Protein AF-A0A2B7ZIT2-F1 (afdb_monomer_lite)

Secondary structure (DSSP, 8-state):
--S-SS-GGG-BHHHHHHHHHHHHHHH-GGG------TTSSS---B-----SS-HHHHHIIIIIHHHHHHHHHHHHHHHHHHTTPPP-----TT-------PPPPGGGHHHHTT--GGGSPPTT---

Foldseek 3Di:
DQADPVCNQPNALVSVVVVQVVCCVVPNLLQAADDQCPPVDPGHHPDNDDDDDDPVSCCSHHPPSVVVVVVVVVVVVVVCVVVVNDPPPPDPPPPDDDPDPDPPPPVCPVVVVPDDPVPDDDDPDDD

Sequence (127 aa):
MFLDVENPSSADIHKAADYIFHVAEIAGWDHVGVGSDFDGTDNVPIGLEPKLATDEQIWKFAGENILRVWTEAESFSQVLKSAGEKSTEETWLGRKWTRAYLSMPFMFMTARATESPEKRIPEGMNW

InterPro domains:
  IPR008257 Peptidase M19 [PF01244] (6-71)
  IPR008257 Peptidase M19 [PS51365] (1-127)
  IPR008257 Peptidase M19 [PTHR10443] (5-93)
  IPR032466 Metal-dependent hydrolase [SSF51556] (10-87)

pLDDT: mean 74.44, std 17.21, range [39.59, 98.25]

Organism: NCBI:txid73230

Radius of gyration: 21.94 Å; chains: 1; bounding box: 37×45×47 Å

Structure (mmCIF, N/CA/C/O backbone):
data_AF-A0A2B7ZIT2-F1
#
_entry.id   AF-A0A2B7ZIT2-F1
#
loop_
_atom_site.group_PDB
_atom_site.id
_atom_site.type_symbol
_atom_site.label_atom_id
_atom_site.label_alt_id
_atom_site.label_comp_id
_atom_site.label_asym_id
_atom_site.label_entity_id
_atom_site.label_seq_id
_atom_site.pdbx_PDB_ins_code
_atom_site.Cartn_x
_atom_site.Cartn_y
_atom_site.Cartn_z
_atom_site.occupancy
_atom_site.B_iso_or_equiv
_atom_site.auth_seq_id
_atom_site.auth_comp_id
_atom_site.auth_asym_id
_atom_site.auth_atom_id
_atom_site.pdbx_PDB_model_num
ATOM 1 N N . MET A 1 1 ? 0.364 -15.165 -13.304 1.00 54.34 1 MET A N 1
ATOM 2 C CA . MET A 1 1 ? 0.653 -14.902 -11.879 1.00 54.34 1 MET A CA 1
ATOM 3 C C . MET A 1 1 ? 2.025 -14.253 -11.796 1.00 54.34 1 MET A C 1
ATOM 5 O O . MET A 1 1 ? 2.841 -14.543 -12.662 1.00 54.34 1 MET A O 1
ATOM 9 N N . PHE A 1 2 ? 2.255 -13.343 -10.845 1.00 58.94 2 PHE A N 1
ATOM 10 C CA . PHE A 1 2 ? 3.539 -12.640 -10.702 1.00 58.94 2 PHE A CA 1
ATOM 11 C C . PHE A 1 2 ? 4.688 -13.602 -10.365 1.00 58.94 2 PHE A C 1
ATOM 13 O O . PHE A 1 2 ? 5.720 -13.595 -11.030 1.00 58.94 2 PHE A O 1
ATOM 20 N N . LEU A 1 3 ? 4.452 -14.486 -9.393 1.00 64.31 3 LEU A N 1
ATOM 21 C CA . LEU A 1 3 ? 5.313 -15.622 -9.099 1.00 64.31 3 LEU A CA 1
ATOM 22 C C . LEU A 1 3 ? 4.868 -16.822 -9.940 1.00 64.31 3 LEU A C 1
ATOM 24 O O . LEU A 1 3 ? 3.719 -17.264 -9.851 1.00 64.31 3 LEU A O 1
ATOM 28 N N . ASP A 1 4 ? 5.783 -17.336 -10.754 1.00 68.81 4 ASP A N 1
ATOM 29 C CA . ASP A 1 4 ? 5.671 -18.655 -11.366 1.00 68.81 4 ASP A CA 1
ATOM 30 C C . ASP A 1 4 ? 6.256 -19.675 -10.379 1.00 68.81 4 ASP A C 1
ATOM 32 O O . ASP A 1 4 ? 7.440 -19.626 -10.050 1.00 68.81 4 ASP A O 1
ATOM 36 N N . VAL A 1 5 ? 5.404 -20.559 -9.856 1.00 69.12 5 VAL A N 1
ATOM 37 C CA . VAL A 1 5 ? 5.787 -21.562 -8.848 1.00 69.12 5 VAL A CA 1
ATOM 38 C C . VAL A 1 5 ? 6.602 -22.699 -9.474 1.00 69.12 5 VAL A C 1
ATOM 40 O O . VAL A 1 5 ? 7.425 -23.307 -8.793 1.00 69.12 5 VAL A O 1
ATOM 43 N N . GLU A 1 6 ? 6.408 -22.973 -10.767 1.00 73.81 6 GLU A N 1
ATOM 44 C CA . GLU A 1 6 ? 7.153 -24.003 -11.500 1.00 73.81 6 GLU A CA 1
ATOM 45 C C . GLU A 1 6 ? 8.497 -23.459 -12.007 1.00 73.81 6 GLU A C 1
ATOM 47 O O . GLU A 1 6 ? 9.474 -24.205 -12.106 1.00 73.81 6 GLU A O 1
ATOM 52 N N . ASN A 1 7 ? 8.578 -22.149 -12.268 1.00 74.56 7 ASN A N 1
ATOM 53 C CA . ASN A 1 7 ? 9.811 -21.461 -12.642 1.00 74.56 7 ASN A CA 1
ATOM 54 C C . ASN A 1 7 ? 10.032 -20.141 -11.863 1.00 74.56 7 ASN A C 1
ATOM 56 O O . ASN A 1 7 ? 9.922 -19.050 -12.446 1.00 74.56 7 ASN A O 1
ATOM 60 N N . PRO A 1 8 ? 10.428 -20.207 -10.574 1.00 68.81 8 PRO A N 1
ATOM 61 C CA . PRO A 1 8 ? 10.652 -19.019 -9.742 1.00 68.81 8 PRO A CA 1
ATOM 62 C C . PRO A 1 8 ? 11.782 -18.123 -10.269 1.00 68.81 8 PRO A C 1
ATOM 64 O O . PRO A 1 8 ? 11.747 -16.911 -10.075 1.00 68.81 8 PRO A O 1
ATOM 67 N N . SER A 1 9 ? 12.740 -18.684 -11.020 1.00 69.50 9 SER A N 1
ATOM 68 C CA . SER A 1 9 ? 13.815 -17.916 -11.671 1.00 69.50 9 SER A CA 1
ATOM 69 C C . SER A 1 9 ? 13.323 -16.967 -12.772 1.00 69.50 9 SER A C 1
ATOM 71 O O . SER A 1 9 ? 14.071 -16.101 -13.217 1.00 69.50 9 SER A O 1
ATOM 73 N N . SER A 1 10 ? 12.064 -17.106 -13.202 1.00 74.06 10 SER A N 1
ATOM 74 C CA . SER A 1 10 ? 11.438 -16.213 -14.177 1.00 74.06 10 SER A CA 1
ATOM 75 C C . SER A 1 10 ? 10.810 -14.956 -13.559 1.00 74.06 10 SER A C 1
ATOM 77 O O . SER A 1 10 ? 10.283 -14.132 -14.308 1.00 74.06 10 SER A O 1
ATOM 79 N N . ALA A 1 11 ? 10.807 -14.804 -12.231 1.00 72.06 11 ALA A N 1
ATOM 80 C CA . ALA A 1 11 ? 10.308 -13.603 -11.566 1.00 72.06 11 ALA A CA 1
ATOM 81 C C . ALA A 1 11 ? 11.367 -12.485 -11.612 1.00 72.06 11 ALA A C 1
ATOM 83 O O . ALA A 1 11 ? 12.359 -12.515 -10.884 1.00 72.06 11 ALA A O 1
ATOM 84 N N . ASP A 1 12 ? 11.145 -11.491 -12.472 1.00 75.31 12 ASP A N 1
ATOM 85 C CA . ASP A 1 12 ? 12.014 -10.325 -12.638 1.00 75.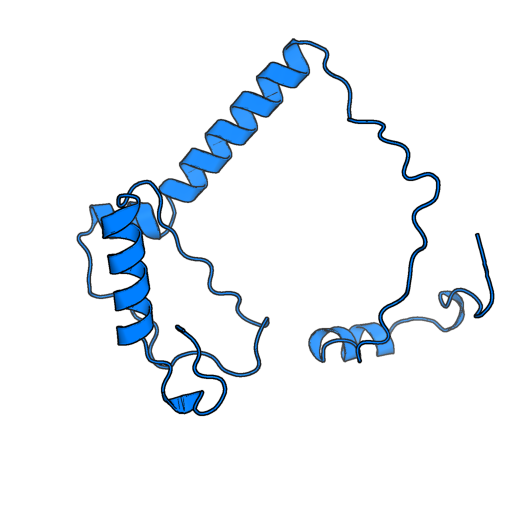31 12 ASP A CA 1
ATOM 86 C C . ASP A 1 12 ? 11.301 -9.005 -12.282 1.00 75.31 12 ASP A C 1
ATOM 88 O O . ASP A 1 12 ? 10.086 -8.946 -12.055 1.00 75.31 12 ASP A O 1
ATOM 92 N N . ILE A 1 13 ? 12.083 -7.925 -12.216 1.00 78.00 13 ILE A N 1
ATOM 93 C CA . ILE A 1 13 ? 11.583 -6.571 -11.945 1.00 78.00 13 ILE A CA 1
ATOM 94 C C . ILE A 1 13 ? 10.672 -6.025 -13.057 1.00 78.00 13 ILE A C 1
ATOM 96 O O . ILE A 1 13 ? 9.822 -5.180 -12.781 1.00 78.00 13 ILE A O 1
ATOM 100 N N . HIS A 1 14 ? 10.795 -6.509 -14.296 1.00 80.44 14 HIS A N 1
ATOM 101 C CA . HIS A 1 14 ? 9.947 -6.055 -15.400 1.00 80.44 14 HIS A CA 1
ATOM 102 C C . HIS A 1 14 ? 8.517 -6.556 -15.214 1.00 80.44 14 HIS A C 1
ATOM 104 O O . HIS A 1 14 ? 7.594 -5.747 -15.211 1.00 80.44 14 HIS A O 1
ATOM 110 N N . LYS A 1 15 ? 8.338 -7.842 -14.891 1.00 79.75 15 LYS A N 1
ATOM 111 C CA . LYS A 1 15 ? 7.033 -8.387 -14.494 1.00 79.75 15 LYS A CA 1
ATOM 112 C C . LYS A 1 15 ? 6.465 -7.659 -13.278 1.00 79.75 15 LYS A C 1
ATOM 114 O O . LYS A 1 15 ? 5.280 -7.343 -13.272 1.00 79.75 15 LYS A O 1
ATOM 119 N N . ALA A 1 16 ? 7.279 -7.377 -12.255 1.00 80.75 16 ALA A N 1
ATOM 120 C CA . ALA A 1 16 ? 6.815 -6.626 -11.083 1.00 80.75 16 ALA A CA 1
ATOM 121 C C . ALA A 1 16 ? 6.258 -5.248 -11.483 1.00 80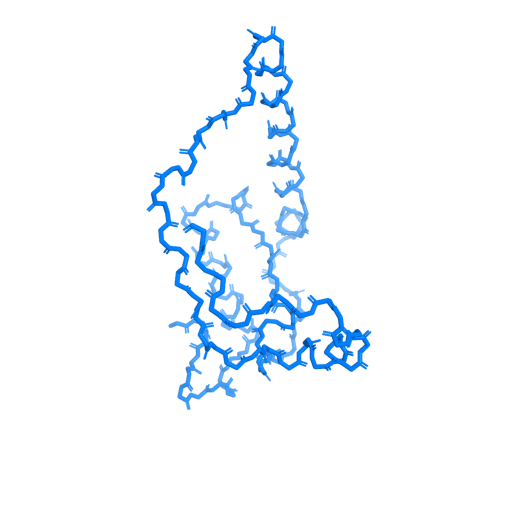.75 16 ALA A C 1
ATOM 123 O O . ALA A 1 16 ? 5.172 -4.868 -11.045 1.00 80.75 16 ALA A O 1
ATOM 124 N N . ALA A 1 17 ? 6.968 -4.536 -12.362 1.00 83.50 17 ALA A N 1
ATOM 125 C CA . ALA A 1 17 ? 6.520 -3.263 -12.905 1.00 83.50 17 ALA A CA 1
ATOM 126 C C . ALA A 1 17 ? 5.243 -3.398 -13.745 1.00 83.50 17 ALA A C 1
ATOM 128 O O . ALA A 1 17 ? 4.305 -2.642 -13.508 1.00 83.50 17 ALA A O 1
ATOM 129 N N . ASP A 1 18 ? 5.158 -4.370 -14.657 1.00 86.25 18 ASP A N 1
ATOM 130 C CA . ASP A 1 18 ? 3.971 -4.599 -15.494 1.00 86.25 18 ASP A CA 1
ATOM 131 C C . ASP A 1 18 ? 2.701 -4.780 -14.641 1.00 86.25 18 ASP A C 1
ATOM 133 O O . ASP A 1 18 ? 1.658 -4.199 -14.946 1.00 86.25 18 ASP A O 1
ATOM 137 N N . TYR A 1 19 ? 2.789 -5.515 -13.523 1.00 85.88 19 TYR A N 1
ATOM 138 C CA . TYR A 1 19 ? 1.677 -5.637 -12.571 1.00 85.88 19 TYR A CA 1
ATOM 139 C C . TYR A 1 19 ? 1.352 -4.309 -11.866 1.00 85.88 19 TYR A C 1
ATOM 141 O O . TYR A 1 19 ? 0.172 -3.990 -11.719 1.00 85.88 19 TYR A O 1
ATOM 149 N N . ILE A 1 20 ? 2.351 -3.512 -11.465 1.00 88.38 20 ILE A N 1
ATOM 150 C CA . ILE A 1 20 ? 2.130 -2.175 -10.877 1.00 88.38 20 ILE A CA 1
ATOM 151 C C . ILE A 1 20 ? 1.406 -1.261 -11.879 1.00 88.38 20 ILE A C 1
ATOM 153 O O . ILE A 1 20 ? 0.412 -0.631 -11.516 1.00 88.38 20 ILE A O 1
ATOM 157 N N . PHE A 1 21 ? 1.844 -1.232 -13.143 1.00 89.12 21 PHE A N 1
ATOM 158 C CA . PHE A 1 21 ? 1.198 -0.453 -14.204 1.00 89.12 21 PHE A CA 1
ATOM 159 C C . PHE A 1 21 ? -0.224 -0.924 -14.488 1.00 89.12 21 PHE A C 1
ATOM 161 O O . PHE A 1 21 ? -1.117 -0.090 -14.599 1.00 89.12 21 PHE A O 1
ATOM 168 N N . HIS A 1 22 ? -0.463 -2.234 -14.538 1.00 91.50 22 HIS A N 1
ATOM 169 C CA . HIS A 1 22 ? -1.798 -2.784 -14.757 1.00 91.50 22 HIS A CA 1
ATOM 170 C C . HIS A 1 22 ? -2.778 -2.430 -13.623 1.00 91.50 22 HIS A C 1
ATOM 172 O O . HIS A 1 22 ? -3.922 -2.052 -13.877 1.00 91.50 22 HIS A O 1
ATOM 178 N N . VAL A 1 23 ? -2.332 -2.487 -12.362 1.00 91.81 23 VAL A N 1
ATOM 179 C CA . VAL A 1 23 ? -3.159 -2.052 -11.223 1.00 91.81 23 VAL A 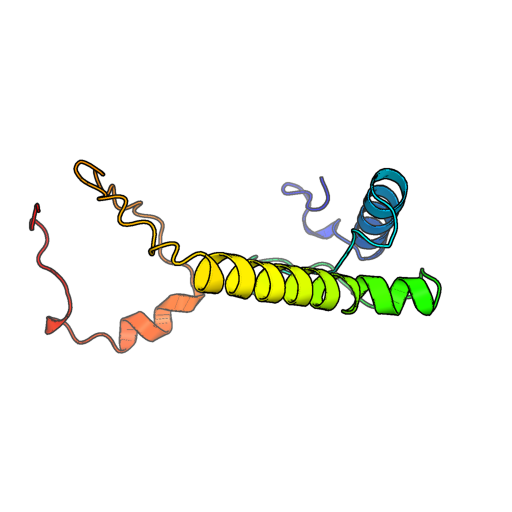CA 1
ATOM 180 C C . VAL A 1 23 ? -3.382 -0.535 -11.263 1.00 91.81 23 VAL A C 1
ATOM 182 O O . VAL A 1 23 ? -4.502 -0.089 -11.018 1.00 91.81 23 VAL A O 1
ATOM 185 N N . ALA A 1 24 ? -2.372 0.259 -11.631 1.00 92.19 24 ALA A N 1
ATOM 186 C CA . ALA A 1 24 ? -2.505 1.711 -11.774 1.00 92.19 24 ALA A CA 1
ATOM 187 C C . ALA A 1 24 ? -3.404 2.135 -12.951 1.00 92.19 24 ALA A C 1
ATOM 189 O O . ALA A 1 24 ? -4.075 3.160 -12.858 1.00 92.19 24 ALA A O 1
ATOM 190 N N . GLU A 1 25 ? -3.460 1.351 -14.030 1.00 93.88 25 GLU A N 1
ATOM 191 C CA . GLU A 1 25 ? -4.377 1.542 -15.161 1.00 93.88 25 GLU A CA 1
ATOM 192 C C . GLU A 1 25 ? -5.838 1.304 -14.747 1.00 93.88 25 GLU A C 1
ATOM 194 O O . GLU A 1 25 ? -6.717 2.083 -15.113 1.00 93.88 25 GLU A O 1
ATOM 199 N N . ILE A 1 26 ? -6.098 0.261 -13.950 1.00 96.88 26 ILE A N 1
ATOM 200 C CA . ILE A 1 26 ? -7.453 -0.101 -13.502 1.00 96.88 26 ILE A CA 1
ATOM 201 C C . ILE A 1 26 ? -7.946 0.800 -12.361 1.00 96.88 26 ILE A C 1
ATOM 203 O O . ILE A 1 26 ? -9.093 1.245 -12.381 1.00 96.88 26 ILE A O 1
ATOM 207 N N . ALA A 1 27 ? -7.114 1.019 -11.341 1.00 94.31 27 ALA A N 1
ATOM 208 C CA . ALA A 1 27 ? -7.512 1.665 -10.087 1.00 94.31 27 ALA A CA 1
ATOM 209 C C . ALA A 1 27 ? -7.074 3.136 -9.977 1.00 94.31 27 ALA A C 1
ATOM 211 O O . ALA A 1 27 ? -7.551 3.844 -9.094 1.00 94.31 27 ALA A O 1
ATOM 212 N N . GLY A 1 28 ? -6.183 3.606 -10.855 1.00 94.12 28 GLY A N 1
ATOM 213 C CA . GLY A 1 28 ? -5.556 4.924 -10.760 1.00 94.12 28 GLY A CA 1
ATOM 214 C C . GLY A 1 28 ? -4.365 4.954 -9.796 1.00 94.12 28 GLY A C 1
ATOM 215 O O . GLY A 1 28 ? -4.329 4.256 -8.782 1.00 94.12 28 GLY A O 1
ATOM 216 N N . TRP A 1 29 ? -3.382 5.811 -10.088 1.00 94.12 29 TRP A N 1
ATOM 217 C CA . TRP A 1 29 ? -2.148 5.940 -9.297 1.00 94.12 29 TRP A CA 1
ATOM 218 C C . TRP A 1 29 ? -2.354 6.363 -7.840 1.00 94.12 29 TRP A C 1
ATOM 220 O O . TRP A 1 29 ? -1.477 6.109 -7.023 1.00 94.12 29 TRP A O 1
ATOM 230 N N . ASP A 1 30 ? -3.499 6.947 -7.484 1.00 95.44 30 ASP A N 1
ATOM 231 C CA . ASP A 1 30 ? -3.829 7.294 -6.096 1.00 95.44 30 ASP A CA 1
ATOM 232 C C . ASP A 1 30 ? -4.186 6.057 -5.238 1.00 95.44 30 ASP A C 1
ATOM 234 O O . ASP A 1 30 ? -4.307 6.162 -4.015 1.00 95.44 30 ASP A O 1
ATOM 238 N N . HIS A 1 31 ? -4.341 4.877 -5.851 1.00 95.38 31 HIS A N 1
ATOM 239 C CA . HIS A 1 31 ? -4.786 3.636 -5.203 1.00 95.38 31 HIS A CA 1
ATOM 240 C C . HIS A 1 31 ? -3.729 2.515 -5.203 1.00 95.38 31 HIS A C 1
ATOM 242 O O . HIS A 1 31 ? -4.035 1.388 -4.813 1.00 95.38 31 HIS A O 1
ATOM 248 N N . VAL A 1 32 ? -2.487 2.805 -5.610 1.00 93.75 32 VAL A N 1
ATOM 249 C CA . VAL A 1 32 ? -1.396 1.815 -5.714 1.00 93.75 32 VAL A CA 1
ATOM 250 C C . VAL A 1 32 ? -0.264 2.144 -4.743 1.00 93.75 32 VAL A C 1
ATOM 252 O O . VAL A 1 32 ? 0.084 3.307 -4.556 1.00 93.75 32 VAL A O 1
ATOM 255 N N . GLY A 1 33 ? 0.341 1.125 -4.140 1.00 90.19 33 GLY A N 1
ATOM 256 C CA . GLY A 1 33 ? 1.517 1.269 -3.284 1.00 90.19 33 GLY A CA 1
ATOM 257 C C . GLY A 1 33 ? 2.357 -0.004 -3.264 1.00 90.19 33 GLY A C 1
ATOM 258 O O . GLY A 1 33 ? 1.966 -1.018 -3.847 1.00 90.19 33 GLY A O 1
ATOM 259 N N . VAL A 1 34 ? 3.507 0.047 -2.593 1.00 87.50 34 VAL A N 1
ATOM 260 C CA . VAL A 1 34 ? 4.420 -1.096 -2.458 1.00 87.50 34 VAL A CA 1
ATOM 261 C C . VAL A 1 34 ? 4.271 -1.807 -1.109 1.00 87.50 34 VAL A C 1
ATOM 263 O O . VAL A 1 34 ? 4.238 -1.180 -0.054 1.00 87.50 34 VAL A O 1
ATOM 266 N N . GLY A 1 35 ? 4.243 -3.138 -1.146 1.00 86.50 35 GLY A N 1
ATOM 267 C CA . GLY A 1 35 ? 4.433 -4.012 0.010 1.00 86.50 35 GLY A CA 1
ATOM 268 C C . GLY A 1 35 ? 5.261 -5.207 -0.443 1.00 86.50 35 GLY A C 1
ATOM 269 O O . GLY A 1 35 ? 4.796 -5.987 -1.266 1.00 86.50 35 GLY A O 1
ATOM 270 N N . SER A 1 36 ? 6.511 -5.302 0.011 1.00 79.06 36 SER A N 1
ATOM 271 C CA . SER A 1 36 ? 7.488 -6.243 -0.556 1.00 79.06 36 SER A CA 1
ATOM 272 C C . SER A 1 36 ? 7.366 -7.681 -0.056 1.00 79.06 36 SER A C 1
ATOM 274 O O . SER A 1 36 ? 7.910 -8.570 -0.702 1.00 79.06 36 SER A O 1
ATOM 276 N N . ASP A 1 37 ? 6.713 -7.894 1.092 1.00 80.81 37 ASP A N 1
ATOM 277 C CA . ASP A 1 37 ? 6.653 -9.182 1.806 1.00 80.81 37 ASP A CA 1
ATOM 278 C C . ASP A 1 37 ? 8.036 -9.856 1.955 1.00 80.81 37 ASP A C 1
ATOM 280 O O . ASP A 1 37 ? 8.199 -11.072 1.824 1.00 80.81 37 ASP A O 1
ATOM 284 N N . PHE A 1 38 ? 9.073 -9.039 2.197 1.00 71.38 38 PHE A N 1
ATOM 285 C CA . PHE A 1 38 ? 10.409 -9.552 2.497 1.00 71.38 38 PHE A CA 1
ATOM 286 C C . PHE A 1 38 ? 10.355 -10.466 3.728 1.00 71.38 38 PHE A C 1
ATOM 288 O O . PHE A 1 38 ? 9.617 -10.212 4.677 1.00 71.38 38 PHE A O 1
ATOM 295 N N . ASP A 1 39 ? 11.135 -11.544 3.672 1.00 69.44 39 ASP A N 1
ATOM 296 C CA . ASP A 1 39 ? 11.157 -12.659 4.627 1.00 69.44 39 ASP A CA 1
ATOM 297 C C . ASP A 1 39 ? 9.876 -13.532 4.680 1.00 69.44 39 ASP A C 1
ATOM 299 O O . ASP A 1 39 ? 9.833 -14.507 5.435 1.00 69.44 39 ASP A O 1
ATOM 303 N N . GLY A 1 40 ? 8.862 -13.257 3.845 1.00 67.94 40 GLY A N 1
ATOM 304 C CA . GLY A 1 40 ? 7.669 -14.101 3.668 1.00 67.94 40 GLY A CA 1
ATOM 305 C C . GLY A 1 40 ? 7.848 -15.281 2.697 1.00 67.94 40 GLY A C 1
ATOM 306 O O . GLY A 1 40 ? 7.044 -16.215 2.701 1.00 67.94 40 GLY A O 1
ATOM 307 N N . THR A 1 41 ? 8.903 -15.273 1.871 1.00 63.19 41 THR A N 1
ATOM 308 C CA . THR A 1 41 ? 9.141 -16.265 0.804 1.00 63.19 41 THR A CA 1
ATOM 309 C C . THR A 1 41 ? 10.619 -16.649 0.667 1.00 63.19 41 THR A C 1
ATOM 311 O O . THR A 1 41 ? 11.507 -15.840 0.922 1.00 63.19 41 THR A O 1
ATOM 314 N N . ASP A 1 42 ? 10.892 -17.880 0.213 1.00 62.28 42 ASP A N 1
ATOM 315 C CA . ASP A 1 42 ? 12.263 -18.391 0.012 1.00 62.28 42 ASP A CA 1
ATOM 316 C C . ASP A 1 42 ? 12.988 -17.782 -1.210 1.00 62.28 42 ASP A C 1
ATOM 318 O O . ASP A 1 42 ? 14.195 -17.958 -1.363 1.00 62.28 42 ASP A O 1
ATOM 322 N N . ASN A 1 43 ? 12.266 -17.107 -2.116 1.00 64.69 43 ASN A N 1
ATOM 323 C CA . ASN A 1 43 ? 12.800 -16.586 -3.379 1.00 64.69 43 ASN A CA 1
ATOM 324 C C . ASN A 1 43 ? 12.268 -15.174 -3.653 1.00 64.69 43 ASN A C 1
ATOM 326 O O . ASN A 1 43 ? 11.057 -14.980 -3.729 1.00 64.69 43 ASN A O 1
ATOM 330 N N . VAL A 1 44 ? 13.169 -14.216 -3.887 1.00 64.25 44 VAL A N 1
ATOM 331 C CA . VAL A 1 44 ? 12.834 -12.823 -4.232 1.00 64.25 44 VAL A CA 1
ATOM 332 C C . VAL A 1 44 ? 13.249 -12.478 -5.672 1.00 64.25 44 VAL A C 1
ATOM 334 O O . VAL A 1 44 ? 14.248 -13.019 -6.154 1.00 64.25 44 VAL A O 1
ATOM 337 N N . PRO A 1 45 ? 12.533 -11.571 -6.369 1.00 64.81 45 PRO A N 1
ATOM 338 C CA . PRO A 1 45 ? 12.904 -11.125 -7.713 1.00 64.81 45 PRO A CA 1
ATOM 339 C C . PRO A 1 45 ? 14.267 -10.424 -7.746 1.00 64.81 45 PRO A C 1
ATOM 341 O O . PRO A 1 45 ? 14.623 -9.667 -6.839 1.00 64.81 45 PRO A O 1
ATOM 344 N N . ILE A 1 46 ? 15.012 -10.617 -8.833 1.00 67.12 46 ILE A N 1
ATOM 345 C CA . ILE A 1 46 ? 16.326 -9.992 -9.022 1.00 67.12 46 ILE A CA 1
ATOM 346 C C . ILE A 1 46 ? 16.162 -8.545 -9.519 1.00 67.12 46 ILE A C 1
ATOM 348 O O . ILE A 1 46 ? 15.467 -8.294 -10.501 1.00 67.12 46 ILE A O 1
ATOM 352 N N . GLY A 1 47 ? 16.875 -7.605 -8.883 1.00 63.41 47 GLY A N 1
ATOM 353 C CA . GLY A 1 47 ? 17.102 -6.252 -9.414 1.00 63.41 47 GLY A CA 1
ATOM 354 C C . GLY A 1 47 ? 15.962 -5.252 -9.204 1.00 63.41 47 GLY A C 1
ATOM 355 O O . GLY A 1 47 ? 15.572 -4.580 -10.151 1.00 63.41 47 GLY A O 1
ATOM 356 N N . LEU A 1 48 ? 15.441 -5.131 -7.977 1.00 58.81 48 LEU A N 1
ATOM 357 C CA . LEU A 1 48 ? 14.249 -4.336 -7.629 1.00 58.81 48 LEU A CA 1
ATOM 358 C C . LEU A 1 48 ? 14.419 -2.789 -7.671 1.00 58.81 48 LEU A C 1
ATOM 360 O O . LEU A 1 48 ? 13.889 -2.086 -6.812 1.00 58.81 48 LEU A O 1
ATOM 364 N N . GLU A 1 49 ? 15.159 -2.235 -8.636 1.00 54.59 49 GLU A N 1
ATOM 365 C CA . GLU A 1 49 ? 15.351 -0.781 -8.794 1.00 54.59 49 GLU A CA 1
ATOM 366 C C . GLU A 1 49 ? 14.244 -0.144 -9.668 1.00 54.59 49 GLU A C 1
ATOM 368 O O . GLU A 1 49 ? 14.181 -0.421 -10.870 1.00 54.59 49 GLU A O 1
ATOM 373 N N . PRO A 1 50 ? 13.388 0.749 -9.131 1.00 55.09 50 PRO A N 1
ATOM 374 C CA . PRO A 1 50 ? 12.327 1.386 -9.912 1.00 55.09 50 PRO A CA 1
ATOM 375 C C . PRO A 1 50 ? 12.875 2.496 -10.828 1.00 55.09 50 PRO A C 1
ATOM 377 O O . PRO A 1 50 ? 13.522 3.434 -10.368 1.00 55.09 50 PRO A O 1
ATOM 380 N N . LYS A 1 51 ? 12.577 2.420 -12.135 1.00 57.47 51 LYS A N 1
ATOM 381 C CA . LYS A 1 51 ? 12.984 3.418 -13.156 1.00 57.47 51 LYS A CA 1
ATOM 382 C C . LYS A 1 51 ? 11.868 3.829 -14.132 1.00 57.47 51 LYS A C 1
ATOM 384 O O . LYS A 1 51 ? 12.164 4.268 -15.239 1.00 57.47 51 LYS A O 1
ATOM 389 N N . LEU A 1 52 ? 10.597 3.616 -13.780 1.00 62.47 52 LEU A N 1
ATOM 390 C CA . LEU A 1 52 ? 9.535 3.486 -14.793 1.00 62.47 52 LEU A CA 1
ATOM 391 C C . LEU A 1 52 ? 8.367 4.485 -14.705 1.00 62.47 52 LEU A C 1
ATOM 393 O O . LEU A 1 52 ? 7.584 4.537 -15.646 1.00 62.47 52 LEU A O 1
ATOM 397 N N . ALA A 1 53 ? 8.248 5.288 -13.646 1.00 71.75 53 ALA A N 1
ATOM 398 C CA . ALA A 1 53 ? 7.119 6.207 -13.437 1.00 71.75 53 ALA A CA 1
ATOM 399 C C . ALA A 1 53 ? 7.575 7.678 -13.311 1.00 71.75 53 ALA A C 1
ATOM 401 O O . ALA A 1 53 ? 8.771 7.944 -13.185 1.00 71.75 53 ALA A O 1
ATOM 402 N N . THR A 1 54 ? 6.642 8.637 -13.364 1.00 82.81 54 THR A N 1
ATOM 403 C CA . THR A 1 54 ? 6.955 10.056 -13.093 1.00 82.81 54 THR A CA 1
ATOM 404 C C . THR A 1 54 ? 7.247 10.281 -11.609 1.00 82.81 54 THR A C 1
ATOM 406 O O . THR A 1 54 ? 6.760 9.527 -10.771 1.00 82.81 54 THR A O 1
ATOM 409 N N . ASP A 1 55 ? 7.977 11.345 -11.259 1.00 85.56 55 ASP A N 1
ATOM 410 C CA . ASP A 1 55 ? 8.296 11.659 -9.856 1.00 85.56 55 ASP A CA 1
ATOM 411 C C . ASP A 1 55 ? 7.040 11.683 -8.960 1.00 85.56 55 ASP A C 1
ATOM 413 O O . ASP A 1 55 ? 7.034 11.066 -7.901 1.00 85.56 55 ASP A O 1
ATOM 417 N N . GLU A 1 56 ? 5.941 12.308 -9.405 1.00 87.75 56 GLU A N 1
ATOM 418 C CA . GLU A 1 56 ? 4.659 12.323 -8.673 1.00 87.75 56 GLU A CA 1
ATOM 419 C C . GLU A 1 56 ? 4.088 10.909 -8.456 1.00 87.75 56 GLU A C 1
ATOM 421 O O . GLU A 1 56 ? 3.660 10.566 -7.355 1.00 87.75 56 GLU A O 1
ATOM 426 N N . GLN A 1 57 ? 4.109 10.061 -9.489 1.00 89.00 57 GLN A N 1
ATOM 427 C CA . GLN A 1 57 ? 3.652 8.671 -9.390 1.00 89.00 57 GLN A CA 1
ATOM 428 C C . GLN A 1 57 ? 4.539 7.857 -8.437 1.00 89.00 57 GLN A C 1
ATOM 430 O O . GLN A 1 57 ? 4.026 7.026 -7.687 1.00 89.00 57 GLN A O 1
ATOM 435 N N . ILE A 1 58 ? 5.850 8.123 -8.425 1.00 87.62 58 ILE A N 1
ATOM 436 C CA . ILE A 1 58 ? 6.805 7.501 -7.502 1.00 87.62 58 ILE A CA 1
ATOM 437 C C . ILE A 1 58 ? 6.497 7.911 -6.057 1.00 87.62 58 ILE A C 1
ATOM 439 O O . ILE A 1 58 ? 6.437 7.029 -5.204 1.00 87.62 58 ILE A O 1
ATOM 443 N N . TRP A 1 59 ? 6.243 9.192 -5.762 1.00 89.94 59 TRP A N 1
ATOM 444 C CA . TRP A 1 59 ? 5.891 9.639 -4.403 1.00 89.94 59 TRP A CA 1
ATOM 445 C C . TRP A 1 59 ? 4.586 9.004 -3.899 1.00 89.94 59 TRP A C 1
ATOM 447 O O . TRP A 1 59 ? 4.552 8.446 -2.793 1.00 89.94 59 TRP A O 1
ATOM 457 N N . LYS A 1 60 ? 3.552 8.981 -4.748 1.00 91.50 60 LYS A N 1
ATOM 458 C CA . LYS A 1 60 ? 2.273 8.304 -4.480 1.00 91.50 60 LYS A CA 1
ATOM 459 C C . LYS A 1 60 ? 2.457 6.827 -4.144 1.00 91.50 60 LYS A C 1
ATOM 461 O O . LYS A 1 60 ? 2.005 6.378 -3.089 1.00 91.50 60 LYS A O 1
ATOM 466 N N . PHE A 1 61 ? 3.179 6.106 -4.999 1.00 90.69 61 PHE A N 1
ATOM 467 C CA . PHE A 1 61 ? 3.460 4.677 -4.858 1.00 90.69 61 PHE A CA 1
ATOM 468 C C . PHE A 1 61 ? 4.359 4.338 -3.656 1.00 90.69 61 PHE A C 1
ATOM 470 O O . PHE A 1 61 ? 4.140 3.329 -2.983 1.00 90.69 61 PHE A O 1
ATOM 477 N N . ALA A 1 62 ? 5.367 5.168 -3.379 1.00 89.25 62 ALA A N 1
ATOM 478 C CA . ALA A 1 62 ? 6.356 4.920 -2.332 1.00 89.25 62 ALA A CA 1
ATOM 479 C C . ALA A 1 62 ? 5.843 5.225 -0.917 1.00 89.25 62 ALA A C 1
ATOM 481 O O . ALA A 1 62 ? 6.328 4.615 0.036 1.00 89.25 62 ALA A O 1
ATOM 482 N N . GLY A 1 63 ? 4.891 6.153 -0.750 1.00 91.25 63 GLY A N 1
ATOM 483 C CA . GLY A 1 63 ? 4.422 6.511 0.592 1.00 91.25 63 GLY A CA 1
ATOM 484 C C . GLY A 1 63 ? 3.178 7.393 0.698 1.00 91.25 63 GLY A C 1
ATOM 485 O O . GLY A 1 63 ? 2.412 7.215 1.645 1.00 91.25 63 GLY A O 1
ATOM 486 N N . GLU A 1 64 ? 2.922 8.326 -0.224 1.00 95.62 64 GLU A N 1
ATOM 487 C CA . GLU A 1 64 ? 1.842 9.309 -0.002 1.00 95.62 64 GLU A CA 1
ATOM 488 C C . GLU A 1 64 ? 0.452 8.655 0.038 1.00 95.62 64 GLU A C 1
ATOM 490 O O . GLU A 1 64 ? -0.383 9.037 0.860 1.00 95.62 64 GLU A O 1
ATOM 495 N N . ASN A 1 65 ? 0.216 7.613 -0.768 1.00 96.69 65 ASN A N 1
ATOM 496 C CA . ASN A 1 65 ? -1.060 6.895 -0.768 1.00 96.69 65 ASN A CA 1
ATOM 497 C C . ASN A 1 65 ? -1.336 6.179 0.561 1.00 96.69 65 ASN A C 1
ATOM 499 O O . ASN A 1 65 ? -2.448 6.272 1.084 1.00 96.69 65 ASN A O 1
ATOM 503 N N . ILE A 1 66 ? -0.339 5.494 1.135 1.00 96.44 66 ILE A N 1
ATOM 504 C CA . ILE A 1 66 ? -0.517 4.796 2.417 1.00 96.44 66 ILE A CA 1
ATOM 505 C C . ILE A 1 66 ? -0.650 5.790 3.578 1.00 96.44 66 ILE A C 1
ATOM 507 O O . ILE A 1 66 ? -1.490 5.584 4.451 1.00 96.44 66 ILE A O 1
ATOM 511 N N . LEU A 1 67 ? 0.079 6.912 3.551 1.00 97.50 67 LEU A N 1
ATOM 512 C CA . LEU A 1 67 ? -0.064 7.984 4.545 1.00 97.50 67 LEU A CA 1
ATOM 513 C C . LEU A 1 67 ? -1.447 8.650 4.485 1.00 97.50 67 LEU A C 1
ATOM 515 O O . LEU A 1 67 ? -2.036 8.928 5.533 1.00 97.50 67 LEU A O 1
ATOM 519 N N . ARG A 1 68 ? -2.007 8.851 3.284 1.00 97.75 68 ARG A N 1
ATOM 520 C CA . ARG A 1 68 ? -3.379 9.351 3.105 1.00 97.75 68 ARG A CA 1
ATOM 521 C C . ARG A 1 68 ? -4.402 8.397 3.730 1.00 97.75 68 ARG A C 1
ATOM 523 O O . ARG A 1 68 ? -5.176 8.817 4.586 1.00 97.75 68 ARG A O 1
ATOM 530 N N . VAL A 1 69 ? -4.349 7.111 3.373 1.00 97.44 69 VAL A N 1
ATOM 531 C CA . VAL A 1 69 ? -5.254 6.077 3.915 1.00 97.44 69 VAL A CA 1
ATOM 532 C C . VAL A 1 69 ? -5.129 5.962 5.439 1.00 97.44 69 VAL A C 1
ATOM 534 O O . VAL A 1 69 ? -6.137 5.850 6.136 1.00 97.44 69 VAL A O 1
ATOM 537 N N . TRP A 1 70 ? -3.911 6.049 5.977 1.00 97.94 70 TRP A N 1
ATOM 538 C CA . TRP A 1 70 ? -3.673 6.039 7.421 1.00 97.94 70 TRP A CA 1
ATOM 539 C C . TRP A 1 70 ? -4.309 7.255 8.118 1.00 97.94 70 TRP A C 1
ATOM 541 O O . TRP A 1 70 ? -4.985 7.107 9.135 1.00 97.94 70 TRP A O 1
ATOM 551 N N . THR A 1 71 ? -4.175 8.447 7.529 1.00 98.25 71 THR A N 1
ATOM 552 C CA . THR A 1 71 ? -4.779 9.694 8.038 1.00 98.25 71 THR A CA 1
ATOM 553 C C . THR A 1 71 ? -6.312 9.631 8.038 1.00 98.25 71 THR A C 1
ATOM 555 O O . THR A 1 71 ? -6.964 10.095 8.980 1.00 98.25 71 THR A O 1
ATOM 558 N N . GLU A 1 72 ? -6.913 9.030 7.009 1.00 97.81 72 GLU A N 1
ATOM 559 C CA . GLU A 1 72 ? -8.361 8.796 6.934 1.00 97.81 72 GLU A CA 1
ATOM 560 C C . GLU A 1 72 ? -8.829 7.799 8.011 1.00 97.81 72 GLU A C 1
ATOM 562 O O . GLU A 1 72 ? -9.820 8.055 8.701 1.00 97.81 72 GLU A O 1
ATOM 567 N N . ALA A 1 73 ? -8.084 6.709 8.228 1.00 97.56 73 ALA A N 1
ATOM 568 C CA . ALA A 1 73 ? -8.375 5.722 9.271 1.00 97.56 73 ALA A CA 1
ATOM 569 C C . ALA A 1 73 ? -8.284 6.316 10.692 1.00 97.56 73 ALA A C 1
ATOM 571 O O . ALA A 1 73 ? -9.155 6.064 11.532 1.00 97.56 73 ALA A O 1
ATOM 572 N N . GLU A 1 74 ? -7.276 7.150 10.963 1.00 98.00 74 GLU A N 1
ATOM 573 C CA . GLU A 1 74 ? -7.158 7.886 12.228 1.00 98.00 74 GLU A CA 1
ATOM 574 C C . GLU A 1 74 ? -8.320 8.866 12.420 1.00 98.00 74 GLU A C 1
ATOM 576 O O . GLU A 1 74 ? -8.925 8.908 13.496 1.00 98.00 74 GLU A O 1
ATOM 581 N N . SER A 1 75 ? -8.687 9.597 11.366 1.00 97.69 75 SER A N 1
ATOM 582 C CA . SER A 1 75 ? -9.817 10.533 11.380 1.00 97.69 75 SER A CA 1
ATOM 583 C C . SER A 1 75 ? -11.138 9.816 11.689 1.00 97.69 75 SER A C 1
ATOM 585 O O . SER A 1 75 ? -11.889 10.248 12.567 1.00 97.69 75 SER A O 1
ATOM 587 N N . PHE A 1 76 ? -11.392 8.668 11.053 1.00 96.38 76 PHE A N 1
ATOM 588 C CA . PHE A 1 76 ? -12.563 7.830 11.333 1.00 96.38 76 PHE A CA 1
ATOM 589 C C . PHE A 1 76 ? -12.549 7.261 12.763 1.00 96.38 76 PHE A C 1
ATOM 591 O O . PHE A 1 76 ? -13.582 7.254 13.437 1.00 96.38 76 PHE A O 1
ATOM 598 N N . SER A 1 77 ? -11.376 6.878 13.286 1.00 95.19 77 SER A N 1
ATOM 599 C CA . SER A 1 77 ? -11.220 6.466 14.690 1.00 95.19 77 SER A CA 1
ATOM 600 C C . SER A 1 77 ? -11.654 7.564 15.671 1.00 95.19 77 SER A C 1
ATOM 602 O O . SER A 1 77 ? -12.291 7.260 16.682 1.00 95.19 77 SER A O 1
ATOM 604 N N . GLN A 1 78 ? -11.350 8.836 15.386 1.00 95.69 78 GLN A N 1
ATOM 605 C CA . GLN A 1 78 ? -11.800 9.952 16.229 1.00 95.69 78 GLN A CA 1
ATOM 606 C C . GLN A 1 78 ? -13.313 10.182 16.135 1.00 95.69 78 GLN A C 1
ATOM 608 O O . GLN A 1 78 ? -13.944 10.436 17.163 1.00 95.69 78 GLN A O 1
ATOM 613 N N . VAL A 1 79 ? -13.913 10.027 14.948 1.00 95.88 79 VAL A N 1
ATOM 614 C CA . VAL A 1 79 ? -15.376 10.100 14.779 1.00 95.88 79 VAL A CA 1
ATOM 615 C C . VAL A 1 79 ? -16.069 9.061 15.666 1.00 95.88 79 VAL A C 1
ATOM 617 O O . VAL A 1 79 ? -16.907 9.443 16.484 1.00 95.88 79 VAL A O 1
ATOM 620 N N . LEU A 1 80 ? -15.662 7.788 15.601 1.00 94.38 80 LEU A N 1
ATOM 621 C CA . LEU A 1 80 ? -16.232 6.716 16.433 1.00 94.38 80 LEU A CA 1
ATOM 622 C C . LEU A 1 80 ? -16.087 6.997 17.939 1.00 94.38 80 LEU A C 1
ATOM 624 O O . LEU A 1 80 ? -17.058 6.879 18.688 1.00 94.38 80 LEU A O 1
ATOM 628 N N . LYS A 1 81 ? -14.905 7.451 18.382 1.00 92.31 81 LYS A N 1
ATOM 629 C CA . LYS A 1 81 ? -14.668 7.845 19.784 1.00 92.31 81 LYS A CA 1
ATOM 630 C C . LYS A 1 81 ? -15.583 8.990 20.221 1.00 92.31 81 LYS A C 1
ATOM 632 O O . LYS A 1 81 ? -16.143 8.934 21.312 1.00 92.31 81 LYS A O 1
ATOM 637 N N . SER A 1 82 ? -15.761 10.011 19.379 1.00 93.62 82 SER A N 1
ATOM 638 C CA . SER A 1 82 ? -16.629 11.159 19.680 1.00 93.62 82 SER A CA 1
ATOM 639 C C . SER A 1 82 ? -18.121 10.802 19.700 1.00 93.62 82 SER A C 1
ATOM 641 O O . SER A 1 82 ? -18.876 11.395 20.467 1.00 93.62 82 SER A O 1
ATOM 643 N N . ALA A 1 83 ? -18.532 9.794 18.924 1.00 93.50 83 ALA A N 1
ATOM 644 C CA . ALA A 1 83 ? -19.879 9.227 18.953 1.00 93.50 83 ALA A CA 1
ATOM 645 C C . ALA A 1 83 ? -20.149 8.355 20.199 1.00 93.50 83 ALA A C 1
ATOM 647 O O . ALA A 1 83 ? -21.292 7.974 20.441 1.00 93.50 83 ALA A O 1
ATOM 648 N N . GLY A 1 84 ? -19.119 8.048 20.998 1.00 90.81 84 GLY A N 1
ATOM 649 C CA . GLY A 1 84 ? -19.224 7.158 22.155 1.00 90.81 84 GLY A CA 1
ATOM 650 C C . GLY A 1 84 ? -19.318 5.676 21.785 1.00 90.81 84 GLY A C 1
ATOM 651 O O . GLY A 1 84 ? -19.767 4.879 22.613 1.00 90.81 84 GLY A O 1
ATOM 652 N N . GLU A 1 85 ? -18.911 5.312 20.565 1.00 88.88 85 GLU A N 1
ATOM 653 C CA . GLU A 1 85 ? -18.908 3.924 20.109 1.00 88.88 85 GLU A CA 1
ATOM 654 C C . GLU A 1 85 ? -17.953 3.088 20.967 1.00 88.88 85 GLU A C 1
ATOM 656 O O . GLU A 1 85 ? -16.837 3.513 21.294 1.00 88.88 85 GLU A O 1
ATOM 661 N N . LYS A 1 86 ? -18.407 1.902 21.373 1.00 85.69 86 LYS A N 1
ATOM 662 C CA . LYS A 1 86 ? -17.607 1.013 22.223 1.00 85.69 86 LYS A CA 1
ATOM 663 C C . LYS A 1 86 ? -16.721 0.127 21.357 1.00 85.69 86 LYS A C 1
ATOM 665 O O . LYS A 1 86 ? -16.948 -0.036 20.164 1.00 85.69 86 LYS A O 1
ATOM 670 N N . SER A 1 87 ? -15.706 -0.477 21.973 1.00 82.12 87 SER A N 1
ATOM 671 C CA . SER A 1 87 ? -15.001 -1.574 21.314 1.00 82.12 87 SER A CA 1
ATOM 672 C C . SER A 1 87 ? -15.995 -2.698 21.006 1.00 82.12 87 SER A C 1
ATOM 674 O O . SER A 1 87 ? -16.913 -2.951 21.789 1.00 82.12 87 SER A O 1
ATOM 676 N N . THR A 1 88 ? -15.821 -3.370 19.871 1.00 81.19 88 THR A N 1
ATOM 677 C CA . THR A 1 88 ? -16.661 -4.507 19.490 1.00 81.19 88 THR A CA 1
ATOM 678 C C . THR A 1 88 ? -16.378 -5.687 20.419 1.00 81.19 88 THR A C 1
ATOM 680 O O . THR A 1 88 ? -15.451 -6.460 20.191 1.00 81.19 88 THR A O 1
ATOM 683 N N . GLU A 1 89 ? -17.195 -5.843 21.461 1.00 78.38 89 GLU A N 1
ATOM 684 C CA . GLU A 1 89 ? -17.149 -6.961 22.419 1.00 78.38 89 GLU A CA 1
ATOM 685 C C . GLU A 1 89 ? -17.740 -8.264 21.828 1.00 78.38 89 GLU A C 1
ATOM 687 O O . GLU A 1 89 ? -18.477 -8.993 22.501 1.00 78.38 89 GLU A O 1
ATOM 692 N N . GLU A 1 90 ? -17.476 -8.556 20.547 1.00 71.19 90 GLU A N 1
ATOM 693 C CA . GLU A 1 90 ? -17.951 -9.783 19.900 1.00 71.19 90 GLU A CA 1
ATOM 694 C C . GLU A 1 90 ? -17.285 -10.989 20.573 1.00 71.19 90 GLU A C 1
ATOM 696 O O . GLU A 1 90 ? -16.098 -11.282 20.412 1.00 71.19 90 GLU A O 1
ATOM 701 N N . THR A 1 91 ? -18.064 -11.676 21.404 1.00 62.22 91 THR A N 1
ATOM 702 C CA . THR A 1 91 ? -17.569 -12.766 22.234 1.00 62.22 91 THR A CA 1
ATOM 703 C C . THR A 1 91 ? -17.428 -14.020 21.383 1.00 62.22 91 THR A C 1
ATOM 705 O O . THR A 1 91 ? -18.412 -14.604 20.939 1.00 62.22 91 THR A O 1
ATOM 708 N N . TRP A 1 92 ? -16.181 -14.461 21.189 1.00 63.75 92 TRP A N 1
ATOM 709 C CA . TRP A 1 92 ? -15.772 -15.616 20.373 1.00 63.75 92 TRP A CA 1
ATOM 710 C C . TRP A 1 92 ? -16.219 -17.001 20.908 1.00 63.75 92 TRP A C 1
ATOM 712 O O . TRP A 1 92 ? -15.497 -17.996 20.786 1.00 63.75 92 TRP A O 1
ATOM 722 N N . LEU A 1 93 ? -17.399 -17.085 21.521 1.00 57.12 93 LEU A N 1
ATOM 723 C CA . LEU A 1 93 ? -17.969 -18.294 22.106 1.00 57.12 93 LEU A CA 1
ATOM 724 C C . LEU A 1 93 ? -18.188 -19.360 21.020 1.00 57.12 93 LEU A C 1
ATOM 726 O O . LEU A 1 93 ? -18.926 -19.157 20.061 1.00 57.12 93 LEU A O 1
ATOM 730 N N . GLY A 1 94 ? -17.536 -20.516 21.178 1.00 67.12 94 GLY A N 1
ATOM 731 C CA . GLY A 1 94 ? -17.670 -21.662 20.270 1.00 67.12 94 GLY A CA 1
ATOM 732 C C . GLY A 1 94 ? -16.631 -21.766 19.141 1.00 67.12 94 GLY A C 1
ATOM 733 O O . GLY A 1 94 ? -16.680 -22.741 18.387 1.00 67.12 94 GLY A O 1
ATOM 734 N N . ARG A 1 95 ? -15.658 -20.842 19.026 1.00 66.75 95 ARG A N 1
ATOM 735 C CA . ARG A 1 95 ? -14.524 -20.973 18.080 1.00 66.75 95 ARG A CA 1
ATOM 736 C C . ARG A 1 95 ? -13.645 -22.191 18.415 1.00 66.75 95 ARG A C 1
ATOM 738 O O . ARG A 1 95 ? -12.760 -22.095 19.259 1.00 66.75 95 ARG A O 1
ATOM 745 N N . LYS A 1 96 ? -13.820 -23.324 17.720 1.00 63.62 96 LYS A N 1
ATOM 746 C CA . LYS A 1 96 ? -12.915 -24.489 17.826 1.00 63.62 96 LYS A CA 1
ATOM 747 C C . LYS A 1 96 ? -11.538 -24.174 17.236 1.00 63.62 96 LYS A C 1
ATOM 749 O O . LYS A 1 96 ? -11.347 -24.269 16.027 1.00 63.62 96 LYS A O 1
ATOM 754 N N . TRP A 1 97 ? -10.575 -23.830 18.091 1.00 63.34 97 TRP A N 1
ATOM 755 C CA . TRP A 1 97 ? -9.184 -23.605 17.691 1.00 63.34 97 TRP A CA 1
ATOM 756 C C . TRP A 1 97 ? -8.510 -24.912 17.252 1.00 63.34 97 TRP A C 1
ATOM 758 O O . TRP A 1 97 ? -7.954 -25.653 18.062 1.00 63.34 97 TRP A O 1
ATOM 768 N N . THR A 1 98 ? -8.522 -25.193 15.951 1.00 61.34 98 THR A N 1
ATOM 769 C CA . THR A 1 98 ? -7.678 -26.237 15.362 1.00 61.34 98 THR A CA 1
ATOM 770 C C . THR A 1 98 ? -6.262 -25.704 15.192 1.00 61.34 98 THR A C 1
ATOM 772 O O . THR A 1 98 ? -6.025 -24.812 14.375 1.00 61.34 98 THR A O 1
ATOM 775 N N . ARG A 1 99 ? -5.299 -26.262 15.930 1.00 55.56 99 ARG A N 1
ATOM 776 C CA . ARG A 1 99 ? -3.881 -25.974 15.695 1.00 55.56 99 ARG A CA 1
ATOM 777 C C . ARG A 1 99 ? -3.492 -26.581 14.348 1.00 55.56 99 ARG A C 1
ATOM 779 O O . ARG A 1 99 ? -3.407 -27.801 14.225 1.00 55.56 99 ARG A O 1
ATOM 786 N N . ALA A 1 100 ? -3.261 -25.746 13.341 1.00 55.94 100 ALA A N 1
ATOM 787 C CA . ALA A 1 100 ? -2.591 -26.200 12.134 1.00 55.94 100 ALA A CA 1
ATOM 788 C C . ALA A 1 100 ? -1.163 -26.601 12.531 1.00 55.94 100 ALA A C 1
ATOM 790 O O . ALA A 1 100 ? -0.356 -25.741 12.882 1.00 55.94 100 ALA A O 1
ATOM 791 N N . TYR A 1 101 ? -0.851 -27.899 12.495 1.00 53.00 101 TYR A N 1
ATOM 792 C CA . TYR A 1 101 ? 0.519 -28.407 12.625 1.00 53.00 101 TYR A CA 1
ATOM 793 C C . TYR A 1 101 ? 1.291 -28.166 11.317 1.00 53.00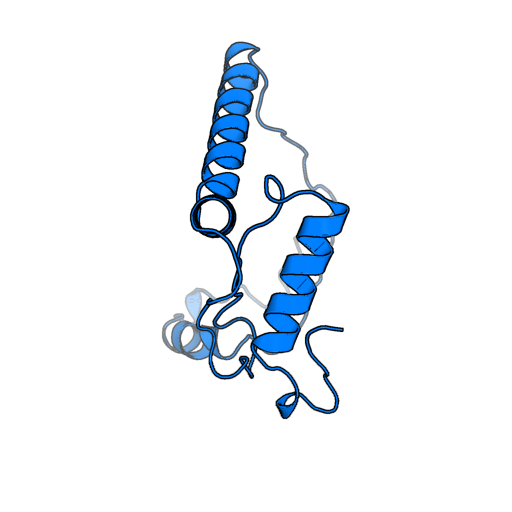 101 TYR A C 1
ATOM 795 O O . TYR A 1 101 ? 1.828 -29.081 10.699 1.00 53.00 101 TYR A O 1
ATOM 803 N N . LEU A 1 102 ? 1.334 -26.903 10.894 1.00 56.84 102 LEU A N 1
ATOM 804 C CA . LEU A 1 102 ? 2.356 -26.424 9.980 1.00 56.84 102 LEU A CA 1
ATOM 805 C C . LEU A 1 102 ? 3.690 -26.519 10.727 1.00 56.84 102 LEU A C 1
ATOM 807 O O . LEU A 1 102 ? 3.784 -26.122 11.894 1.00 56.84 102 LEU A O 1
ATOM 811 N N . SER A 1 103 ? 4.723 -27.047 10.073 1.00 59.03 103 SER A N 1
ATOM 812 C CA . SER A 1 103 ? 6.093 -26.879 10.555 1.00 59.03 103 SER A CA 1
ATOM 813 C C . SER A 1 103 ? 6.340 -25.385 10.731 1.00 59.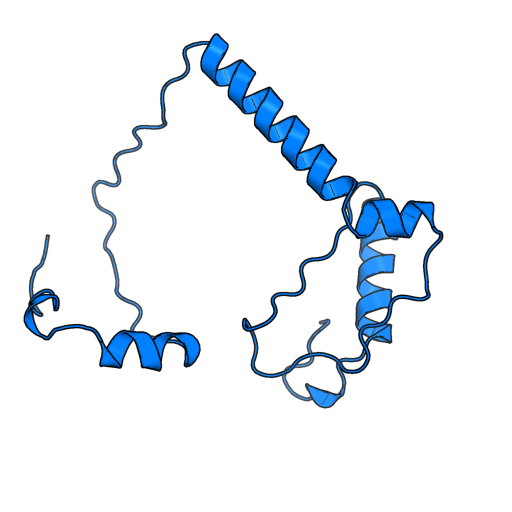03 103 SER A C 1
ATOM 815 O O . SER A 1 103 ? 6.151 -24.632 9.776 1.00 59.03 103 SER A O 1
ATOM 817 N N . MET A 1 104 ? 6.702 -24.948 11.942 1.00 54.81 104 MET A N 1
ATOM 818 C CA . MET A 1 104 ? 6.876 -23.517 12.197 1.00 54.81 104 MET A CA 1
ATOM 819 C C . MET A 1 104 ? 7.881 -22.920 11.203 1.00 54.81 104 MET A C 1
ATOM 821 O O . MET A 1 104 ? 8.922 -23.548 10.982 1.00 54.81 104 MET A O 1
ATOM 825 N N . PRO A 1 105 ? 7.590 -21.737 10.622 1.00 57.94 105 PRO A N 1
ATOM 826 C CA . PRO A 1 105 ? 8.500 -21.071 9.701 1.00 57.94 105 PRO A CA 1
ATOM 827 C C . PRO A 1 105 ? 9.907 -20.973 10.288 1.00 57.94 105 PRO A C 1
ATOM 829 O O . PRO A 1 105 ? 10.068 -20.730 11.489 1.00 57.94 105 PRO A O 1
ATOM 832 N N . PHE A 1 106 ? 10.921 -21.144 9.436 1.00 56.38 106 PHE A N 1
ATOM 833 C CA . PHE A 1 106 ? 12.334 -21.195 9.832 1.00 56.38 106 PHE A CA 1
ATOM 834 C C . PHE A 1 106 ? 12.749 -20.007 10.723 1.00 56.38 106 PHE A C 1
ATOM 836 O O . PHE A 1 106 ? 13.489 -20.174 11.692 1.00 56.38 106 PHE A O 1
ATOM 843 N N . MET A 1 107 ? 12.154 -18.838 10.466 1.00 51.53 107 MET A N 1
ATOM 844 C CA . MET A 1 107 ? 12.273 -17.594 11.233 1.00 51.53 107 MET A CA 1
ATOM 845 C C . MET A 1 107 ? 12.085 -17.745 12.760 1.00 51.53 107 MET A C 1
ATOM 847 O O . MET A 1 107 ? 12.722 -17.025 13.525 1.00 51.53 107 MET A O 1
ATOM 851 N N . PHE A 1 108 ? 11.266 -18.695 13.232 1.00 54.88 108 PHE A N 1
ATOM 852 C CA . PHE A 1 108 ? 10.986 -18.891 14.665 1.00 54.88 108 PHE A CA 1
ATOM 853 C C . PHE A 1 108 ? 11.865 -19.957 15.348 1.00 54.88 108 PHE A C 1
ATOM 855 O O . PHE A 1 108 ? 11.730 -20.185 16.555 1.00 54.88 108 PHE A O 1
ATOM 862 N N . MET A 1 109 ? 12.783 -20.616 14.628 1.00 55.44 109 MET A N 1
ATOM 863 C CA . MET A 1 109 ? 13.615 -21.683 15.212 1.00 55.44 109 MET A CA 1
ATOM 864 C C . MET A 1 109 ? 14.525 -21.188 16.348 1.00 55.44 109 MET A C 1
ATOM 866 O O . MET A 1 109 ? 14.759 -21.922 17.308 1.00 55.44 109 MET A O 1
ATOM 870 N N . THR A 1 110 ? 14.994 -19.940 16.284 1.00 47.34 110 THR A N 1
ATOM 871 C CA . THR A 1 110 ? 15.825 -19.314 17.329 1.00 47.34 110 THR A CA 1
ATOM 872 C C . THR A 1 110 ? 15.032 -19.001 18.599 1.00 47.34 110 THR A C 1
ATOM 874 O O . THR A 1 110 ? 15.526 -19.248 19.697 1.00 47.34 110 THR A O 1
ATOM 877 N N . ALA A 1 111 ? 13.780 -18.546 18.475 1.00 55.91 111 ALA A N 1
ATOM 878 C CA . ALA A 1 111 ? 12.885 -18.322 19.614 1.00 55.91 111 ALA A CA 1
ATOM 879 C C . ALA A 1 111 ? 12.570 -19.633 20.360 1.00 55.91 111 ALA A C 1
ATOM 881 O O . ALA A 1 111 ? 12.532 -19.671 21.588 1.00 55.91 111 ALA A O 1
ATOM 882 N N . ARG A 1 112 ? 12.444 -20.747 19.630 1.00 51.03 112 ARG A N 1
ATOM 883 C CA . ARG A 1 112 ? 12.237 -22.076 20.225 1.00 51.03 112 ARG A CA 1
ATOM 884 C C . ARG A 1 112 ? 13.435 -22.564 21.061 1.00 51.03 112 ARG A C 1
ATOM 886 O O . ARG A 1 112 ? 13.252 -23.407 21.936 1.00 51.03 112 ARG A O 1
ATOM 893 N N . ALA A 1 113 ? 14.645 -22.053 20.825 1.00 55.75 113 ALA A N 1
ATOM 894 C CA . ALA A 1 113 ? 15.826 -22.391 21.625 1.00 55.75 113 ALA A CA 1
ATOM 895 C C . ALA A 1 113 ? 15.871 -21.666 22.986 1.00 55.75 113 ALA A C 1
ATOM 897 O O . ALA A 1 113 ? 16.620 -22.084 23.867 1.00 55.75 113 ALA A O 1
ATOM 898 N N . THR A 1 114 ? 15.081 -20.600 23.168 1.00 50.69 114 THR A N 1
ATOM 899 C CA . THR A 1 114 ? 15.031 -19.796 24.404 1.00 50.69 114 THR A CA 1
ATOM 900 C C . THR A 1 114 ? 13.737 -19.973 25.207 1.00 50.69 114 THR A C 1
ATOM 902 O O . THR A 1 114 ? 13.638 -19.465 26.326 1.00 50.69 114 THR A O 1
ATOM 905 N N . GLU A 1 115 ? 12.756 -20.729 24.700 1.00 51.28 115 GLU A N 1
ATOM 906 C CA . GLU A 1 115 ? 11.581 -21.127 25.479 1.00 51.28 115 GLU A CA 1
ATOM 907 C C . GLU A 1 115 ? 11.954 -22.117 26.592 1.00 51.28 115 GLU A C 1
ATOM 909 O O . GLU A 1 115 ? 12.329 -23.265 26.345 1.00 51.28 115 GLU A O 1
ATOM 914 N N . SER A 1 116 ? 11.787 -21.689 27.846 1.00 46.78 116 SER A N 1
ATOM 915 C CA . SER A 1 116 ? 11.879 -22.582 28.997 1.00 46.78 116 SER A CA 1
ATOM 916 C C . SER A 1 116 ? 10.775 -23.656 28.937 1.00 46.78 116 SER A C 1
ATOM 918 O O . SER A 1 116 ? 9.624 -23.320 28.636 1.00 46.78 116 SER A O 1
ATOM 920 N N . PRO A 1 117 ? 11.068 -24.938 29.260 1.00 55.31 117 PRO A N 1
ATOM 921 C CA . PRO A 1 117 ? 10.096 -26.037 29.157 1.00 55.31 117 PRO A CA 1
ATOM 922 C C . PRO A 1 117 ? 8.776 -25.783 29.899 1.00 55.31 117 PRO A C 1
ATOM 924 O O . PRO A 1 117 ? 7.723 -26.258 29.487 1.00 55.31 117 PRO A O 1
ATOM 927 N N . GLU A 1 118 ? 8.845 -24.993 30.967 1.00 53.66 118 GLU A N 1
ATOM 928 C CA . GLU A 1 118 ? 7.754 -24.635 31.876 1.00 53.66 118 GLU A CA 1
ATOM 929 C C . GLU A 1 118 ? 6.699 -23.703 31.253 1.00 53.66 118 GLU A C 1
ATOM 931 O O . GLU A 1 118 ? 5.589 -23.606 31.769 1.00 53.66 118 GLU A O 1
ATOM 936 N N . LYS A 1 119 ? 7.001 -23.041 30.124 1.00 51.38 119 LYS A N 1
ATOM 937 C CA . LYS A 1 119 ? 6.019 -22.241 29.364 1.00 51.38 119 LYS A CA 1
ATOM 938 C C . LYS A 1 119 ? 5.197 -23.069 28.370 1.00 51.38 119 LYS A C 1
ATOM 940 O O . LYS A 1 119 ? 4.288 -22.538 27.731 1.00 51.38 119 LYS A O 1
ATOM 945 N N . ARG A 1 120 ? 5.491 -24.364 28.219 1.00 53.47 120 ARG A N 1
ATOM 946 C CA . ARG A 1 120 ? 4.751 -25.252 27.319 1.00 53.47 120 ARG A CA 1
ATOM 947 C C . ARG A 1 120 ? 3.412 -25.637 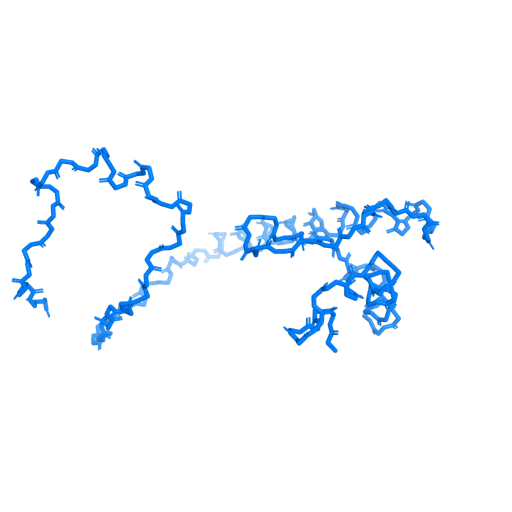27.954 1.00 53.47 120 ARG A C 1
ATOM 949 O O . ARG A 1 120 ? 3.375 -26.390 28.921 1.00 53.47 120 ARG A O 1
ATOM 956 N N . ILE A 1 121 ? 2.313 -25.148 27.375 1.00 52.25 121 ILE A N 1
ATOM 957 C CA . ILE A 1 121 ? 0.948 -25.552 27.753 1.00 52.25 121 ILE A CA 1
ATOM 958 C C . ILE A 1 121 ? 0.838 -27.089 27.646 1.00 52.25 121 ILE A C 1
ATOM 960 O O . ILE A 1 121 ? 1.255 -27.628 26.614 1.00 52.25 121 ILE A O 1
ATOM 964 N N . PRO A 1 122 ? 0.299 -27.799 28.659 1.00 49.84 122 PRO A N 1
ATOM 965 C CA . PRO A 1 122 ? 0.179 -29.254 28.626 1.00 49.84 122 PRO A CA 1
ATOM 966 C C . PRO A 1 122 ? -0.626 -29.754 27.422 1.00 49.84 122 PRO A C 1
ATOM 968 O O . PRO A 1 122 ? -1.727 -29.271 27.145 1.00 49.84 122 PRO A O 1
ATOM 971 N N . GLU A 1 123 ? -0.101 -30.763 26.724 1.00 46.62 123 GLU A N 1
ATOM 972 C CA . GLU A 1 123 ? -0.855 -31.460 25.681 1.00 46.62 123 GLU A CA 1
ATOM 973 C C . GLU A 1 123 ? -2.071 -32.155 26.314 1.00 46.62 123 GLU A C 1
ATOM 975 O O . GLU A 1 123 ? -1.933 -32.938 27.251 1.00 46.62 123 GLU A O 1
ATOM 980 N N . GLY A 1 124 ? -3.272 -31.831 25.822 1.00 46.44 124 GLY A N 1
ATOM 981 C CA . GLY A 1 124 ? -4.543 -32.327 26.366 1.00 46.44 124 GLY A CA 1
ATOM 982 C C . GLY A 1 124 ? -5.368 -31.315 27.172 1.00 46.44 124 GLY A C 1
ATOM 983 O O . GLY A 1 124 ? -6.468 -31.662 27.598 1.00 46.44 124 GLY A O 1
ATOM 984 N N . MET A 1 125 ? -4.911 -30.067 27.355 1.00 39.59 125 MET A N 1
ATOM 985 C CA . MET A 1 125 ? -5.785 -28.994 27.857 1.00 39.59 125 MET A CA 1
ATOM 986 C C . MET A 1 125 ? -6.830 -28.591 26.804 1.00 39.59 125 MET A C 1
ATOM 988 O O . MET A 1 125 ? -6.565 -27.777 25.919 1.00 39.59 125 MET A O 1
ATOM 992 N N . ASN A 1 126 ? -8.032 -29.149 26.939 1.00 40.09 126 ASN A N 1
ATOM 993 C CA . ASN A 1 126 ? -9.241 -28.636 26.301 1.00 40.09 126 ASN A CA 1
ATOM 994 C C . ASN A 1 126 ? -9.826 -27.516 27.177 1.00 40.09 126 ASN A C 1
ATOM 996 O O . ASN A 1 126 ? -9.999 -27.712 28.382 1.00 40.09 126 ASN A O 1
ATOM 1000 N N . TRP A 1 127 ? -10.124 -26.374 26.562 1.00 48.75 127 TRP A N 1
ATOM 1001 C CA . TRP A 1 127 ? -10.939 -25.284 27.112 1.00 48.75 127 TRP A CA 1
ATOM 1002 C C . TRP A 1 127 ? -12.379 -25.398 26.580 1.00 48.75 127 TRP A C 1
ATOM 1004 O O . TRP A 1 127 ? -12.564 -26.032 25.514 1.00 48.75 127 TRP A O 1
#